Protein AF-A0A1H9WPS5-F1 (afdb_monomer_lite)

Secondary structure (DSSP, 8-state):
----HHHHHHHHHHHHHHTT-HHHHHHHHTT--GGGS-GGGHHHHHHHHHHHHHHHHHTT-HHHHHHHHHHHHHH-HHHHHH-HHHHHHHHHHHHH-SS---TTHHHHHHHTTS--

Foldseek 3Di:
DQDDPLNVLLVQLVVCVVVVNLPSNVVSLVVDPLVPDDLVCLVSSLSNLLSNLVSCLSVVVLLSSQVSLVVSCVSCVVCCLPDPSNLVSLVSSVVVVPDDPNPPSVVSCVVSVSDD

Radius of gyration: 13.77 Å; chains: 1; bounding box: 30×28×41 Å

Organism: NCBI:txid155974

pLDDT: mean 88.43, std 10.17, range [43.0, 97.75]

Sequence (116 aa):
MAFGPANVTIHRMSAAVALDDPYQLLATSERLDATRMPAGLRGRRAQFHLDSAWAHTQIDEDALAVLHLLETDRIAPEIVYTSRAAHNLIRDLMARERRREVPGLRELAIRTGVAA

Structure (mmCIF, N/CA/C/O backbone):
data_AF-A0A1H9WPS5-F1
#
_entry.id   AF-A0A1H9WPS5-F1
#
loop_
_atom_site.group_PDB
_atom_site.id
_atom_site.type_symbol
_atom_site.label_atom_id
_atom_site.label_alt_id
_atom_site.label_comp_id
_atom_site.label_asym_id
_atom_site.label_entity_id
_atom_site.label_seq_id
_atom_site.pdbx_PDB_ins_code
_atom_site.Cartn_x
_atom_site.Cartn_y
_atom_site.Cartn_z
_atom_site.occupancy
_atom_site.B_iso_or_equiv
_atom_site.auth_seq_id
_atom_site.auth_comp_id
_atom_site.auth_asym_id
_atom_site.auth_atom_id
_atom_site.pdbx_PDB_model_num
ATOM 1 N N . MET A 1 1 ? 14.051 4.970 -22.341 1.00 43.00 1 MET A N 1
ATOM 2 C CA . MET A 1 1 ? 13.637 3.655 -22.885 1.00 43.00 1 MET A CA 1
ATOM 3 C C . MET A 1 1 ? 12.822 2.947 -21.806 1.00 43.00 1 MET A C 1
ATOM 5 O O . MET A 1 1 ? 13.354 2.732 -20.728 1.00 43.00 1 MET A O 1
ATOM 9 N N . ALA A 1 2 ? 11.519 2.730 -22.018 1.00 50.03 2 ALA A N 1
ATOM 10 C CA . ALA A 1 2 ? 10.533 2.608 -20.930 1.00 50.03 2 ALA A CA 1
ATOM 11 C C . ALA A 1 2 ? 9.876 1.218 -20.767 1.00 50.03 2 ALA A C 1
ATOM 13 O O . ALA A 1 2 ? 8.760 1.135 -20.266 1.00 50.03 2 ALA A O 1
ATOM 14 N N . PHE A 1 3 ? 10.563 0.126 -21.118 1.00 57.22 3 PHE A N 1
ATOM 15 C CA . PHE A 1 3 ? 10.043 -1.245 -20.965 1.00 57.22 3 PHE A CA 1
ATOM 16 C C . PHE A 1 3 ? 11.043 -2.168 -20.253 1.00 57.22 3 PHE A C 1
ATOM 18 O O . PHE A 1 3 ? 11.432 -3.208 -20.769 1.00 57.22 3 PHE A O 1
ATOM 25 N N . GLY A 1 4 ? 11.498 -1.772 -19.062 1.00 73.44 4 GLY A N 1
ATOM 26 C CA . GLY A 1 4 ? 12.221 -2.689 -18.175 1.00 73.44 4 GLY A CA 1
ATOM 27 C C . GLY A 1 4 ? 11.264 -3.689 -17.501 1.00 73.44 4 GLY A C 1
ATOM 28 O O . GLY A 1 4 ? 10.085 -3.354 -17.341 1.00 73.44 4 GLY A O 1
ATOM 29 N N . PRO A 1 5 ? 11.742 -4.868 -17.047 1.00 77.75 5 PRO A N 1
ATOM 30 C CA . PRO A 1 5 ? 10.916 -5.880 -16.377 1.00 77.75 5 PRO A CA 1
ATOM 31 C C . PRO A 1 5 ? 10.033 -5.313 -15.255 1.00 77.75 5 PRO A C 1
ATOM 33 O O . PRO A 1 5 ? 8.853 -5.631 -15.181 1.00 77.75 5 PRO A O 1
ATOM 36 N N . ALA A 1 6 ? 10.558 -4.370 -14.465 1.00 80.88 6 ALA A N 1
ATOM 37 C CA . ALA A 1 6 ? 9.808 -3.701 -13.403 1.00 80.88 6 ALA A CA 1
ATOM 38 C C . ALA A 1 6 ? 8.575 -2.920 -13.902 1.00 80.88 6 ALA A C 1
ATOM 40 O O . ALA A 1 6 ? 7.521 -2.979 -13.276 1.00 80.88 6 ALA A O 1
ATOM 41 N N . ASN A 1 7 ? 8.665 -2.222 -15.041 1.00 80.44 7 ASN A N 1
ATOM 42 C CA . ASN A 1 7 ? 7.517 -1.487 -15.586 1.00 80.44 7 ASN A CA 1
ATOM 43 C C . ASN A 1 7 ? 6.416 -2.443 -16.041 1.00 80.44 7 ASN A C 1
ATOM 45 O O . ASN A 1 7 ? 5.243 -2.173 -15.796 1.00 80.44 7 ASN A O 1
ATOM 49 N N . VAL A 1 8 ? 6.791 -3.548 -16.692 1.00 85.88 8 VAL A N 1
ATOM 50 C CA . VAL A 1 8 ? 5.836 -4.563 -17.155 1.00 85.88 8 VAL A CA 1
ATOM 51 C C . VAL A 1 8 ? 5.142 -5.214 -15.965 1.00 85.88 8 VAL A C 1
ATOM 53 O O . VAL A 1 8 ? 3.922 -5.353 -15.984 1.00 85.88 8 VAL A O 1
ATOM 56 N N . THR A 1 9 ? 5.890 -5.566 -14.919 1.00 87.56 9 THR A N 1
ATOM 57 C CA . THR A 1 9 ? 5.310 -6.171 -13.717 1.00 87.56 9 THR A CA 1
ATOM 58 C C . THR A 1 9 ? 4.343 -5.222 -13.016 1.00 87.56 9 THR A C 1
ATOM 60 O O . THR A 1 9 ? 3.225 -5.626 -12.720 1.00 87.56 9 THR A O 1
ATOM 63 N N . ILE A 1 10 ? 4.697 -3.944 -12.855 1.00 88.31 10 ILE A N 1
ATOM 64 C CA . ILE A 1 10 ? 3.787 -2.949 -12.262 1.00 88.31 10 ILE A CA 1
ATOM 65 C C . ILE A 1 10 ? 2.528 -2.766 -13.118 1.00 88.31 10 ILE A C 1
ATOM 67 O O . ILE A 1 10 ? 1.431 -2.714 -12.582 1.00 88.31 10 ILE A O 1
ATOM 71 N N . HIS A 1 11 ? 2.645 -2.741 -14.450 1.00 89.19 11 HIS A N 1
ATOM 72 C CA . HIS A 1 11 ? 1.461 -2.690 -15.316 1.00 89.19 11 HIS A CA 1
ATOM 73 C C . HIS A 1 11 ? 0.560 -3.923 -15.166 1.00 89.19 11 HIS A C 1
ATOM 75 O O . HIS A 1 11 ? -0.660 -3.789 -15.223 1.00 89.19 11 HIS A O 1
ATOM 81 N N . ARG A 1 12 ? 1.137 -5.112 -14.952 1.00 91.12 12 ARG A N 1
ATOM 82 C CA . ARG A 1 12 ? 0.365 -6.329 -14.657 1.00 91.12 12 ARG A CA 1
ATOM 83 C C . ARG A 1 12 ? -0.341 -6.240 -13.308 1.00 91.12 12 ARG A C 1
ATOM 85 O O . ARG A 1 12 ? -1.495 -6.634 -13.229 1.00 91.12 12 ARG A O 1
ATOM 92 N N . MET A 1 13 ? 0.308 -5.680 -12.288 1.00 93.94 13 MET A N 1
ATOM 93 C CA . MET A 1 13 ? -0.332 -5.434 -10.992 1.00 93.94 13 MET A CA 1
ATOM 94 C C . MET A 1 13 ? -1.522 -4.485 -11.137 1.00 93.94 13 MET A C 1
ATOM 96 O O . MET A 1 13 ? -2.613 -4.823 -10.698 1.00 93.94 13 MET A O 1
ATOM 100 N N . SER A 1 14 ? -1.366 -3.366 -11.849 1.00 90.31 14 SER A N 1
ATOM 101 C CA . SER A 1 14 ? -2.482 -2.438 -12.075 1.00 90.31 14 SER A CA 1
ATOM 102 C C . SER A 1 14 ? -3.634 -3.072 -12.871 1.00 90.31 14 SER A C 1
ATOM 104 O O . SER A 1 14 ? -4.791 -2.719 -12.659 1.00 90.31 14 SER A O 1
ATOM 106 N N . ALA A 1 15 ? -3.345 -4.029 -13.762 1.00 93.62 15 ALA A N 1
ATOM 107 C CA . ALA A 1 15 ? -4.382 -4.818 -14.426 1.00 93.62 15 ALA A CA 1
ATOM 108 C C . ALA A 1 15 ? -5.110 -5.755 -13.447 1.00 93.62 15 ALA A C 1
ATOM 110 O O . ALA A 1 15 ? -6.330 -5.849 -13.515 1.00 93.62 15 ALA A O 1
ATOM 111 N N . ALA A 1 16 ? -4.394 -6.389 -12.514 1.00 93.81 16 ALA A N 1
ATOM 112 C CA . ALA A 1 16 ? -4.993 -7.211 -11.461 1.00 93.81 16 ALA A CA 1
ATOM 113 C C . ALA A 1 16 ? -5.906 -6.385 -10.534 1.00 93.81 16 ALA A C 1
ATOM 115 O O . ALA A 1 16 ? -7.013 -6.823 -10.235 1.00 93.81 16 ALA A O 1
ATOM 116 N N . VAL A 1 17 ? -5.502 -5.155 -10.171 1.00 94.31 17 VAL A N 1
ATOM 117 C CA . VAL A 1 17 ? -6.365 -4.199 -9.441 1.00 94.31 17 VAL A CA 1
ATOM 118 C C . VAL A 1 17 ? -7.648 -3.918 -10.222 1.00 94.31 17 VAL A C 1
ATOM 120 O O . VAL A 1 17 ? -8.742 -3.981 -9.672 1.00 94.31 17 VAL A O 1
ATOM 123 N N . ALA A 1 18 ? -7.529 -3.622 -11.520 1.00 93.00 18 ALA A N 1
ATOM 124 C CA . ALA A 1 18 ? -8.682 -3.320 -12.368 1.00 93.00 18 ALA A CA 1
ATOM 125 C C . ALA A 1 18 ? -9.642 -4.513 -12.545 1.00 93.00 18 ALA A C 1
ATOM 127 O O . ALA A 1 18 ? -10.808 -4.308 -12.877 1.00 93.00 18 ALA A O 1
ATOM 128 N N . LEU A 1 19 ? -9.151 -5.737 -1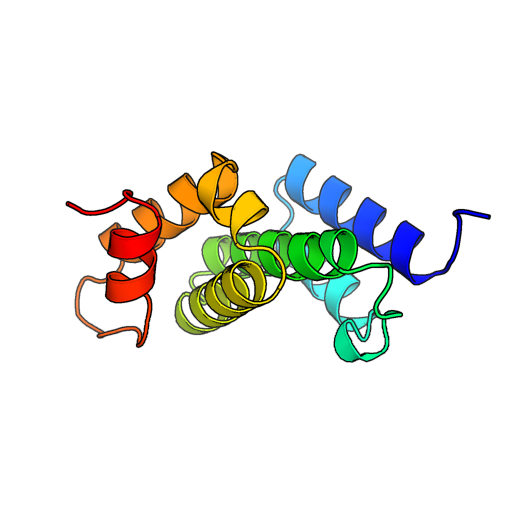2.341 1.00 95.81 19 LEU A N 1
ATOM 129 C CA . LEU A 1 19 ? -9.919 -6.980 -12.406 1.00 95.81 19 LEU A CA 1
ATOM 130 C C . LEU A 1 19 ? -10.421 -7.457 -11.033 1.00 95.81 19 LEU A C 1
ATOM 132 O O . LEU A 1 19 ? -11.053 -8.507 -10.978 1.00 95.81 19 LEU A O 1
ATOM 136 N N . ASP A 1 20 ? -10.152 -6.708 -9.958 1.00 96.06 20 ASP A N 1
ATOM 137 C CA . ASP A 1 20 ? -10.463 -7.091 -8.574 1.00 96.06 20 ASP A CA 1
ATOM 138 C C . ASP A 1 20 ? -9.892 -8.474 -8.186 1.00 96.06 20 ASP A C 1
ATOM 140 O O . ASP A 1 20 ? -10.518 -9.256 -7.476 1.00 96.06 20 ASP A O 1
ATOM 144 N N . ASP A 1 21 ? -8.684 -8.789 -8.674 1.00 97.62 21 ASP A N 1
ATOM 145 C CA . ASP A 1 21 ? -7.982 -10.054 -8.413 1.00 97.62 21 ASP A CA 1
ATOM 146 C C . ASP A 1 21 ? -6.766 -9.838 -7.484 1.00 97.62 21 ASP A C 1
ATOM 148 O O . ASP A 1 21 ? -5.631 -9.653 -7.951 1.00 97.62 21 ASP A O 1
ATOM 152 N N . PRO A 1 22 ? -6.968 -9.841 -6.150 1.00 96.56 22 PRO A N 1
ATOM 153 C CA . PRO A 1 22 ? -5.890 -9.603 -5.194 1.00 96.56 22 PRO A CA 1
ATOM 154 C C . PRO A 1 22 ? -4.843 -10.723 -5.195 1.00 96.56 22 PRO A C 1
ATOM 156 O O . PRO A 1 22 ? -3.654 -10.454 -5.028 1.00 96.56 22 PRO A O 1
ATOM 159 N N . TYR A 1 23 ? -5.238 -11.974 -5.443 1.00 96.88 23 TYR A N 1
ATOM 160 C CA . TYR A 1 23 ? -4.310 -13.108 -5.441 1.00 96.88 23 TYR A CA 1
ATOM 161 C C . TYR A 1 23 ? -3.358 -13.065 -6.635 1.00 96.88 23 TYR A C 1
ATOM 163 O O . TYR A 1 23 ? -2.156 -13.293 -6.475 1.00 96.88 23 TYR A O 1
ATOM 171 N N . GLN A 1 24 ? -3.857 -12.721 -7.827 1.00 96.69 24 GLN A N 1
ATOM 172 C CA . GLN A 1 24 ? -2.992 -12.497 -8.984 1.00 96.69 24 GLN A CA 1
ATOM 173 C C . GLN A 1 24 ? -2.026 -11.338 -8.739 1.00 96.69 24 GLN A C 1
ATOM 175 O O . GLN A 1 24 ? -0.863 -11.415 -9.154 1.00 96.69 24 GLN A O 1
ATOM 180 N N . LEU A 1 25 ? -2.486 -10.272 -8.079 1.00 96.94 25 LEU A 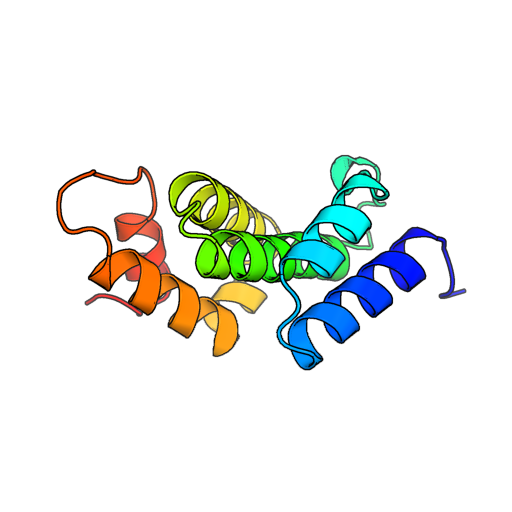N 1
ATOM 181 C CA . LEU A 1 25 ? -1.631 -9.141 -7.755 1.00 96.94 25 LEU A CA 1
ATOM 182 C C . LEU A 1 25 ? -0.470 -9.567 -6.862 1.00 96.94 25 LEU A C 1
ATOM 184 O O . LEU A 1 25 ? 0.678 -9.290 -7.208 1.00 96.94 25 LEU A O 1
ATOM 188 N N . LEU A 1 26 ? -0.753 -10.283 -5.773 1.00 95.62 26 LEU A N 1
ATOM 189 C CA . LEU A 1 26 ? 0.265 -10.770 -4.839 1.00 95.62 26 LEU A CA 1
ATOM 190 C C . LEU A 1 26 ? 1.234 -11.752 -5.517 1.00 95.62 26 LEU A C 1
ATOM 192 O O . LEU A 1 26 ? 2.446 -11.573 -5.452 1.00 95.62 26 LEU A O 1
ATOM 196 N N . ALA A 1 27 ? 0.727 -12.702 -6.308 1.00 94.75 27 ALA A N 1
ATOM 197 C CA . ALA A 1 27 ? 1.578 -13.609 -7.086 1.00 94.75 27 ALA A CA 1
ATOM 198 C C . ALA A 1 27 ? 2.462 -12.872 -8.117 1.00 94.75 27 ALA A C 1
ATOM 200 O O . ALA A 1 27 ? 3.526 -13.352 -8.521 1.00 94.75 27 ALA A O 1
ATOM 201 N N . THR A 1 28 ? 2.013 -11.708 -8.591 1.00 92.81 28 THR A N 1
ATOM 202 C CA . THR A 1 28 ? 2.783 -10.845 -9.493 1.00 92.81 28 THR A CA 1
ATOM 203 C C . THR A 1 28 ? 3.798 -9.997 -8.727 1.00 92.81 28 THR A C 1
ATOM 205 O O . THR A 1 28 ? 4.914 -9.813 -9.220 1.00 92.81 28 THR A O 1
ATOM 208 N N . SER A 1 29 ? 3.442 -9.507 -7.537 1.00 91.69 29 SER A N 1
ATOM 209 C CA . SER A 1 29 ? 4.297 -8.661 -6.701 1.00 91.69 29 SER A CA 1
ATOM 210 C C . SER A 1 29 ? 5.520 -9.427 -6.189 1.00 91.69 29 SER A C 1
ATOM 212 O O . SER A 1 29 ? 6.621 -8.886 -6.228 1.00 91.69 29 SER A O 1
ATOM 214 N N . GLU A 1 30 ? 5.373 -10.714 -5.858 1.00 90.19 30 GLU A N 1
ATOM 215 C CA . GLU A 1 30 ? 6.468 -11.614 -5.450 1.00 90.19 30 GLU A CA 1
ATOM 216 C C . GLU A 1 30 ? 7.589 -11.735 -6.494 1.00 90.19 30 GLU A C 1
ATOM 218 O O . GLU A 1 30 ? 8.745 -12.008 -6.170 1.00 90.19 30 GLU A O 1
ATOM 223 N N . ARG A 1 31 ? 7.267 -11.515 -7.772 1.00 86.88 31 ARG A N 1
ATOM 224 C CA . ARG A 1 31 ? 8.236 -11.579 -8.875 1.00 86.88 31 ARG A CA 1
ATOM 225 C C . ARG A 1 31 ? 9.044 -10.291 -9.024 1.00 86.88 31 ARG A C 1
ATOM 227 O O . ARG A 1 31 ? 9.943 -10.238 -9.867 1.00 86.88 31 ARG A O 1
ATOM 234 N N . LEU A 1 32 ? 8.716 -9.245 -8.263 1.00 86.31 32 LEU A N 1
ATOM 235 C CA . LEU A 1 32 ? 9.364 -7.943 -8.322 1.00 86.31 32 LEU A CA 1
ATOM 236 C C . LEU A 1 32 ? 10.036 -7.598 -6.996 1.00 86.31 32 LEU A C 1
ATOM 238 O O . LEU A 1 32 ? 9.383 -7.331 -5.995 1.00 86.31 32 LEU A O 1
ATOM 242 N N . ASP A 1 33 ? 11.356 -7.449 -7.029 1.00 83.50 33 ASP A N 1
ATOM 243 C CA . ASP A 1 33 ? 12.071 -6.796 -5.939 1.00 83.50 33 ASP A CA 1
ATOM 244 C C . ASP A 1 33 ? 11.992 -5.268 -6.097 1.00 83.50 33 ASP A C 1
ATOM 246 O O . ASP A 1 33 ? 12.805 -4.637 -6.786 1.00 83.50 33 ASP A O 1
ATOM 250 N N . ALA A 1 34 ? 10.984 -4.664 -5.464 1.00 81.31 34 ALA A N 1
ATOM 251 C CA . ALA A 1 34 ? 10.756 -3.220 -5.494 1.00 81.31 34 ALA A CA 1
ATOM 252 C C . ALA A 1 34 ? 11.912 -2.410 -4.867 1.00 81.31 34 ALA A C 1
ATOM 254 O O . ALA A 1 34 ? 12.117 -1.242 -5.219 1.00 81.31 34 ALA A O 1
ATOM 255 N N . THR A 1 35 ? 12.716 -3.014 -3.983 1.00 79.44 35 THR A N 1
ATOM 256 C CA . THR A 1 35 ? 13.850 -2.333 -3.332 1.00 79.44 35 THR A CA 1
ATOM 257 C C . THR A 1 35 ? 14.990 -2.074 -4.316 1.00 79.44 35 THR A C 1
ATOM 259 O O . THR A 1 35 ? 15.653 -1.036 -4.246 1.00 79.44 35 THR A O 1
ATOM 262 N N . ARG A 1 36 ? 15.144 -2.957 -5.312 1.00 84.06 36 ARG A N 1
ATOM 263 C CA . ARG A 1 36 ? 16.165 -2.872 -6.369 1.00 84.06 36 ARG A CA 1
ATOM 264 C C . ARG A 1 36 ? 15.787 -1.940 -7.515 1.00 84.06 36 ARG A C 1
ATOM 266 O O . ARG A 1 36 ? 16.565 -1.770 -8.455 1.00 84.06 36 ARG A O 1
ATOM 273 N N . MET A 1 37 ? 14.612 -1.316 -7.457 1.00 82.81 37 MET A N 1
ATOM 274 C CA . MET A 1 37 ? 14.216 -0.337 -8.458 1.00 82.81 37 MET A CA 1
ATOM 275 C C . MET A 1 37 ? 15.116 0.911 -8.396 1.00 82.81 37 MET A C 1
ATOM 277 O O . MET A 1 37 ? 15.337 1.458 -7.307 1.00 82.81 37 MET A O 1
ATOM 281 N N . PRO A 1 38 ? 15.587 1.424 -9.551 1.00 82.38 38 PRO A N 1
ATOM 282 C CA . PRO A 1 38 ? 16.357 2.661 -9.618 1.00 82.38 38 PRO A CA 1
ATOM 283 C C . PRO A 1 38 ? 15.685 3.823 -8.880 1.00 82.38 38 PRO A C 1
ATOM 285 O O . PRO A 1 38 ? 14.459 3.968 -8.902 1.00 82.38 38 PRO A O 1
ATOM 288 N N . ALA A 1 39 ? 16.488 4.699 -8.272 1.00 80.00 39 ALA A N 1
ATOM 289 C CA . ALA A 1 39 ? 15.991 5.872 -7.549 1.00 80.00 39 ALA A CA 1
ATOM 290 C C . ALA A 1 39 ? 15.142 6.808 -8.434 1.00 80.00 39 ALA A C 1
ATOM 292 O O . ALA A 1 39 ? 14.221 7.443 -7.941 1.00 80.00 39 ALA A O 1
ATOM 293 N N . GLY A 1 40 ? 15.372 6.841 -9.751 1.00 83.62 40 GLY A N 1
ATOM 294 C CA . GLY A 1 40 ? 14.540 7.602 -10.693 1.00 83.62 40 GLY A CA 1
ATOM 295 C C . GLY A 1 40 ? 13.111 7.066 -10.881 1.00 83.62 40 GLY A C 1
ATOM 296 O O . GLY A 1 40 ? 12.292 7.731 -11.503 1.00 83.62 40 GLY A O 1
ATOM 297 N N . LEU A 1 41 ? 12.782 5.883 -10.347 1.00 85.75 41 LEU A N 1
ATOM 298 C CA . LEU A 1 41 ? 11.470 5.235 -10.480 1.00 85.75 41 LEU A CA 1
ATOM 299 C C . LEU A 1 41 ? 10.644 5.285 -9.184 1.00 85.75 41 LEU A C 1
ATOM 301 O O . LEU A 1 41 ? 9.872 4.369 -8.904 1.00 85.75 41 LEU A O 1
ATOM 305 N N . ARG A 1 42 ? 10.786 6.350 -8.381 1.00 89.00 42 ARG A N 1
ATOM 306 C CA . ARG A 1 42 ? 10.041 6.528 -7.115 1.00 89.00 42 ARG A CA 1
ATOM 307 C C . ARG A 1 42 ? 8.534 6.354 -7.276 1.00 89.00 42 ARG A C 1
ATOM 309 O O . ARG A 1 42 ? 7.965 5.546 -6.558 1.00 89.00 42 ARG A O 1
ATOM 316 N N . GLY A 1 43 ? 7.915 7.012 -8.258 1.00 88.81 43 GLY A N 1
ATOM 317 C CA . GLY A 1 43 ? 6.468 6.890 -8.484 1.00 88.81 43 GLY A CA 1
ATOM 318 C C . GLY A 1 43 ? 6.022 5.460 -8.808 1.00 88.81 43 GLY A C 1
ATOM 319 O O . GLY A 1 43 ? 4.979 5.013 -8.352 1.00 88.81 43 GLY A O 1
ATOM 320 N N . ARG A 1 44 ? 6.851 4.691 -9.525 1.00 90.62 44 ARG A N 1
ATOM 321 C CA . ARG A 1 44 ? 6.580 3.277 -9.824 1.00 90.62 44 ARG A CA 1
ATOM 322 C C . ARG A 1 44 ? 6.701 2.398 -8.576 1.00 90.62 44 ARG A C 1
ATOM 324 O O . ARG A 1 44 ? 5.870 1.524 -8.371 1.00 90.62 44 ARG A O 1
ATOM 331 N N . ARG A 1 45 ? 7.695 2.661 -7.726 1.00 92.00 45 ARG A N 1
ATOM 332 C CA . ARG A 1 45 ? 7.849 1.982 -6.431 1.00 92.00 45 ARG A CA 1
ATOM 333 C C . ARG A 1 45 ? 6.676 2.289 -5.499 1.00 92.00 45 ARG A C 1
ATOM 335 O O . ARG A 1 45 ? 6.136 1.382 -4.888 1.00 92.00 45 ARG A O 1
ATOM 342 N N . ALA A 1 46 ? 6.244 3.544 -5.440 1.00 93.00 46 ALA A N 1
ATOM 343 C CA . ALA A 1 46 ? 5.068 3.934 -4.672 1.00 93.00 46 ALA A CA 1
ATOM 344 C C . ALA A 1 46 ? 3.789 3.264 -5.202 1.00 93.00 46 ALA A C 1
ATOM 346 O O . ALA A 1 46 ? 3.028 2.728 -4.408 1.00 93.00 46 ALA A O 1
ATOM 347 N N . GLN A 1 47 ? 3.591 3.196 -6.526 1.00 92.62 47 GLN A N 1
ATOM 348 C CA . GLN A 1 47 ? 2.452 2.472 -7.106 1.00 92.62 47 GLN A CA 1
ATOM 349 C C . GLN A 1 47 ? 2.463 0.985 -6.736 1.00 92.62 47 GLN A C 1
ATOM 351 O O . GLN A 1 47 ? 1.421 0.446 -6.393 1.00 92.62 47 GLN A O 1
ATOM 356 N N . PHE A 1 48 ? 3.635 0.338 -6.754 1.00 94.81 48 PHE A N 1
ATOM 357 C CA . PHE A 1 48 ? 3.775 -1.040 -6.280 1.00 94.81 48 PHE A CA 1
ATOM 358 C C . PHE A 1 48 ? 3.265 -1.191 -4.844 1.00 94.81 48 PHE A C 1
ATOM 360 O O . PHE A 1 48 ? 2.482 -2.093 -4.568 1.00 94.81 48 PHE A O 1
ATOM 367 N N . HIS A 1 49 ? 3.673 -0.302 -3.934 1.00 95.94 49 HIS A N 1
ATOM 368 C CA . HIS A 1 49 ? 3.216 -0.377 -2.551 1.00 95.94 49 HIS A CA 1
ATOM 369 C C . HIS A 1 49 ? 1.719 -0.072 -2.417 1.00 95.94 49 HIS A C 1
ATOM 371 O O . HIS A 1 49 ? 1.046 -0.777 -1.676 1.00 95.94 49 HIS A O 1
ATOM 377 N N . LEU A 1 50 ? 1.170 0.885 -3.166 1.00 95.62 50 LEU A N 1
ATOM 378 C CA . LEU A 1 50 ? -0.264 1.179 -3.144 1.00 95.62 50 LEU A CA 1
ATOM 379 C C . LEU A 1 50 ? -1.111 -0.006 -3.640 1.00 95.62 50 LEU A C 1
ATOM 381 O O . LEU A 1 50 ? -2.100 -0.368 -3.005 1.00 95.62 50 LEU A O 1
ATOM 385 N N . ASP A 1 51 ? -0.702 -0.629 -4.743 1.00 96.50 51 ASP A N 1
ATOM 386 C CA . ASP A 1 51 ? -1.372 -1.796 -5.324 1.00 96.50 51 ASP A CA 1
ATOM 387 C C . ASP A 1 51 ? -1.291 -3.009 -4.373 1.00 96.50 51 ASP A C 1
ATOM 389 O O . ASP A 1 51 ? -2.285 -3.700 -4.150 1.00 96.50 51 ASP A O 1
ATOM 393 N N . SER A 1 52 ? -0.134 -3.237 -3.740 1.00 97.00 52 SER A N 1
ATOM 394 C CA . SER A 1 52 ? 0.020 -4.281 -2.716 1.00 97.00 52 SER A CA 1
ATOM 395 C C . SER A 1 52 ? -0.811 -3.997 -1.463 1.00 97.00 52 SER A C 1
ATOM 397 O O . SER A 1 52 ? -1.412 -4.918 -0.912 1.00 97.00 52 SER A O 1
ATOM 399 N N . ALA A 1 53 ? -0.900 -2.735 -1.025 1.00 96.62 53 ALA A N 1
ATOM 400 C CA . ALA A 1 53 ? -1.774 -2.355 0.081 1.00 96.62 53 ALA A CA 1
ATOM 401 C C . ALA A 1 53 ? -3.232 -2.694 -0.224 1.00 96.62 53 ALA A C 1
ATOM 403 O O . ALA A 1 53 ? -3.908 -3.274 0.625 1.00 96.62 53 ALA A O 1
ATOM 404 N N . TRP A 1 54 ? -3.700 -2.381 -1.436 1.00 97.06 54 TRP A N 1
ATOM 405 C CA . TRP A 1 54 ? -5.031 -2.770 -1.886 1.00 97.06 54 TRP A CA 1
ATOM 406 C C . TRP A 1 54 ? -5.222 -4.288 -1.810 1.00 97.06 54 TRP A C 1
ATOM 408 O O . TRP A 1 54 ? -6.164 -4.734 -1.164 1.00 97.06 54 TRP A O 1
ATOM 418 N N . ALA A 1 55 ? -4.310 -5.093 -2.359 1.00 97.75 55 ALA A N 1
ATOM 419 C CA . ALA A 1 55 ? -4.496 -6.544 -2.365 1.00 97.75 55 ALA A CA 1
ATOM 420 C C . ALA A 1 55 ? -4.534 -7.152 -0.954 1.00 97.75 55 ALA A C 1
ATOM 422 O O . ALA A 1 55 ? -5.421 -7.954 -0.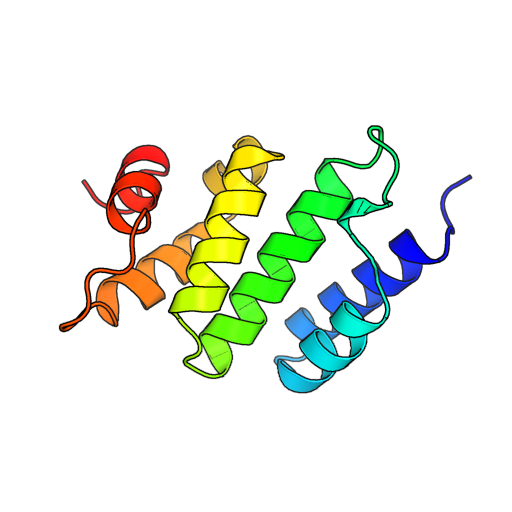674 1.00 97.75 55 ALA A O 1
ATOM 423 N N . HIS A 1 56 ? -3.646 -6.727 -0.047 1.00 96.94 56 HIS A N 1
ATOM 424 C CA . HIS A 1 56 ? -3.676 -7.164 1.356 1.00 96.94 56 HIS A CA 1
ATOM 425 C C . HIS A 1 56 ? -4.961 -6.727 2.077 1.00 96.94 56 HIS A C 1
ATOM 427 O O . HIS A 1 56 ? -5.501 -7.476 2.886 1.00 96.94 56 HIS A O 1
ATOM 433 N N . THR A 1 57 ? -5.493 -5.550 1.736 1.00 95.56 57 THR A N 1
ATOM 434 C CA . THR A 1 57 ? -6.773 -5.039 2.255 1.00 95.56 57 THR A CA 1
ATOM 435 C C . THR A 1 57 ? -7.960 -5.915 1.826 1.00 95.56 57 THR A C 1
ATOM 437 O O . THR A 1 57 ? -8.911 -6.066 2.598 1.00 95.56 57 THR A O 1
ATOM 440 N N . GLN A 1 58 ? -7.914 -6.503 0.622 1.00 96.00 58 GLN A N 1
ATOM 441 C CA . GLN A 1 58 ? -8.968 -7.389 0.102 1.00 96.00 58 GLN A CA 1
ATOM 442 C C . GLN A 1 58 ? -8.988 -8.768 0.778 1.00 96.00 58 GLN A C 1
ATOM 444 O O . GLN A 1 58 ? -10.025 -9.426 0.780 1.00 96.00 58 GLN A O 1
ATOM 449 N N . ILE A 1 59 ? -7.860 -9.215 1.339 1.00 95.56 59 ILE A N 1
ATOM 450 C CA . ILE A 1 59 ? -7.725 -10.528 1.994 1.00 95.56 59 ILE A CA 1
ATOM 451 C C . ILE A 1 59 ? -7.615 -10.427 3.525 1.00 95.56 59 ILE A C 1
ATOM 453 O O . ILE A 1 59 ? -7.162 -11.367 4.174 1.00 95.56 59 ILE A O 1
ATOM 457 N N . ASP A 1 60 ? -8.024 -9.288 4.093 1.00 93.00 60 ASP A N 1
ATOM 458 C CA . ASP A 1 60 ? -8.020 -8.986 5.533 1.00 93.00 60 ASP A CA 1
ATOM 459 C C . ASP A 1 60 ? -6.631 -9.080 6.210 1.00 93.00 60 ASP A C 1
ATOM 461 O O . ASP A 1 60 ? -6.507 -9.264 7.426 1.00 93.00 60 ASP A O 1
ATOM 465 N N . GLU A 1 61 ? -5.553 -8.890 5.442 1.00 93.56 61 GLU A N 1
ATOM 466 C CA . GLU A 1 61 ? -4.176 -8.784 5.940 1.00 93.56 61 GLU A CA 1
ATOM 467 C C . GLU A 1 61 ? -3.815 -7.328 6.289 1.00 93.56 61 GLU A C 1
ATOM 469 O O . GLU A 1 61 ? -2.804 -6.771 5.851 1.00 93.56 61 GLU A O 1
ATOM 474 N N . ASP A 1 62 ? -4.648 -6.698 7.119 1.00 92.50 62 ASP A N 1
ATOM 475 C CA . ASP A 1 62 ? -4.626 -5.255 7.401 1.00 92.50 62 ASP A CA 1
ATOM 476 C C . ASP A 1 62 ? -3.258 -4.730 7.871 1.00 92.50 62 ASP A C 1
ATOM 478 O O . ASP A 1 62 ? -2.843 -3.631 7.508 1.00 92.50 62 ASP A O 1
ATOM 482 N N . ALA A 1 63 ? -2.511 -5.515 8.654 1.00 91.81 63 ALA A N 1
ATOM 483 C CA . ALA A 1 63 ? -1.183 -5.115 9.119 1.00 91.81 63 ALA A CA 1
ATOM 484 C C . ALA A 1 63 ? -0.188 -4.941 7.957 1.00 91.81 63 ALA A C 1
ATOM 486 O O . ALA A 1 63 ? 0.567 -3.968 7.932 1.00 91.81 63 ALA A O 1
ATOM 487 N N . LEU A 1 64 ? -0.208 -5.852 6.978 1.00 94.19 64 LEU A N 1
ATOM 488 C CA . LEU A 1 64 ? 0.622 -5.745 5.776 1.00 94.19 64 LEU A CA 1
ATOM 489 C C . LEU A 1 64 ? 0.129 -4.607 4.882 1.00 94.19 64 LEU A C 1
ATOM 491 O O . LEU A 1 64 ? 0.943 -3.836 4.371 1.00 94.19 64 LEU A O 1
ATOM 495 N N . ALA A 1 65 ? -1.190 -4.435 4.764 1.00 95.44 65 ALA A N 1
ATOM 496 C CA . ALA A 1 65 ? -1.765 -3.314 4.030 1.00 95.44 65 ALA A CA 1
ATOM 497 C C . ALA A 1 65 ? -1.280 -1.957 4.571 1.00 95.44 65 ALA A C 1
ATOM 499 O O . ALA A 1 65 ? -0.845 -1.100 3.798 1.00 95.44 65 ALA A O 1
ATOM 500 N N . VAL A 1 66 ? -1.275 -1.777 5.897 1.00 95.19 66 VAL A N 1
ATOM 501 C CA . VAL A 1 66 ? -0.781 -0.545 6.533 1.00 95.19 66 VAL A CA 1
ATOM 502 C C . VAL A 1 66 ? 0.713 -0.344 6.302 1.00 95.19 66 VAL A C 1
ATOM 504 O O . VAL A 1 66 ? 1.119 0.768 5.969 1.00 95.19 66 VAL A O 1
ATOM 507 N N . LEU A 1 67 ? 1.535 -1.391 6.408 1.00 95.31 67 LEU A N 1
ATOM 508 C CA . LEU A 1 67 ? 2.969 -1.286 6.110 1.00 95.31 67 LEU A CA 1
ATOM 509 C C . LEU A 1 67 ? 3.217 -0.792 4.679 1.00 95.31 67 LEU A C 1
ATOM 511 O O . LEU A 1 67 ? 4.042 0.095 4.455 1.00 95.31 67 LEU A O 1
ATOM 515 N N . HIS A 1 68 ? 2.467 -1.318 3.713 1.00 96.25 68 HIS A N 1
ATOM 516 C CA . HIS A 1 68 ? 2.546 -0.878 2.326 1.00 96.25 68 HIS A CA 1
ATOM 517 C C . HIS A 1 68 ? 2.055 0.568 2.130 1.00 96.25 68 HIS A C 1
ATOM 519 O O . HIS A 1 68 ? 2.683 1.338 1.398 1.00 96.25 68 HIS A O 1
ATOM 525 N N . LEU A 1 69 ? 0.992 0.993 2.815 1.00 95.88 69 LEU A N 1
ATOM 526 C CA . LEU A 1 69 ? 0.545 2.390 2.776 1.00 95.88 69 LEU A CA 1
ATOM 527 C C . LEU A 1 69 ? 1.585 3.354 3.362 1.00 95.88 69 LEU A C 1
ATOM 529 O O . LEU A 1 69 ? 1.859 4.390 2.758 1.00 95.88 69 LEU A O 1
ATOM 533 N N . LEU A 1 70 ? 2.207 2.998 4.489 1.00 95.81 70 LEU A N 1
ATOM 534 C CA . LEU A 1 70 ? 3.273 3.793 5.105 1.00 95.81 70 LEU A CA 1
ATOM 535 C C . LEU A 1 70 ? 4.490 3.922 4.184 1.00 95.81 70 LEU A C 1
ATOM 537 O O . LEU A 1 70 ? 5.078 4.996 4.079 1.00 95.81 70 LEU A O 1
ATOM 541 N N . GLU A 1 71 ? 4.850 2.855 3.475 1.00 95.50 71 GLU A N 1
ATOM 542 C CA . GLU A 1 71 ? 5.950 2.902 2.512 1.00 95.50 71 GLU A CA 1
ATOM 543 C C . GLU A 1 71 ? 5.595 3.746 1.277 1.00 95.50 71 GLU A C 1
ATOM 545 O O . GLU A 1 71 ? 6.434 4.498 0.778 1.00 95.50 71 GLU A O 1
ATOM 550 N N . THR A 1 72 ? 4.335 3.708 0.830 1.00 95.44 72 THR A N 1
ATOM 551 C CA . THR A 1 72 ? 3.832 4.606 -0.225 1.00 95.44 72 THR A CA 1
ATOM 552 C C . THR A 1 72 ? 3.969 6.072 0.200 1.00 95.44 72 THR A C 1
ATOM 554 O O . THR A 1 72 ? 4.547 6.865 -0.546 1.00 95.44 72 THR A O 1
ATOM 557 N N . ASP A 1 73 ? 3.513 6.407 1.412 1.00 94.75 73 ASP A N 1
ATOM 558 C CA . ASP A 1 73 ? 3.593 7.750 2.010 1.00 94.75 73 ASP A CA 1
ATOM 559 C C . ASP A 1 73 ? 5.047 8.223 2.138 1.00 94.75 73 ASP A C 1
ATOM 561 O O . ASP A 1 73 ? 5.389 9.347 1.776 1.00 94.75 73 ASP A O 1
ATOM 565 N N . ARG A 1 74 ? 5.950 7.331 2.558 1.00 93.75 74 ARG A N 1
ATOM 566 C CA . ARG A 1 74 ? 7.382 7.624 2.687 1.00 93.75 74 ARG A CA 1
ATOM 567 C C . ARG A 1 74 ? 8.059 7.897 1.339 1.00 93.75 74 ARG A C 1
ATOM 569 O O . ARG A 1 74 ? 8.958 8.738 1.256 1.00 93.75 74 ARG A O 1
ATOM 576 N N . ILE A 1 75 ? 7.697 7.157 0.288 1.00 93.06 75 ILE A N 1
ATOM 577 C CA . ILE A 1 75 ? 8.335 7.268 -1.035 1.00 93.06 75 ILE A CA 1
ATOM 578 C C . ILE A 1 75 ? 7.807 8.475 -1.813 1.00 93.06 75 ILE A C 1
ATOM 580 O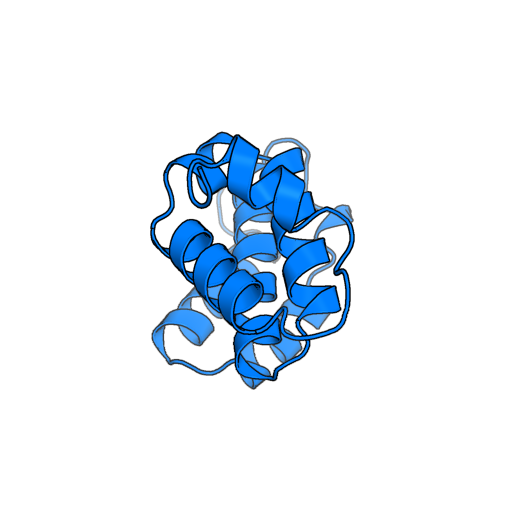 O . ILE A 1 75 ? 8.607 9.178 -2.447 1.00 93.06 75 ILE A O 1
ATOM 584 N N . ALA A 1 76 ? 6.488 8.656 -1.821 1.00 91.81 76 ALA A N 1
ATOM 585 C CA . ALA A 1 76 ? 5.770 9.631 -2.634 1.00 91.81 76 ALA A CA 1
ATOM 586 C C . ALA A 1 76 ? 4.493 10.079 -1.893 1.00 91.81 76 ALA A C 1
ATOM 588 O O . ALA A 1 76 ? 3.394 9.623 -2.231 1.00 91.81 76 ALA A O 1
ATOM 589 N N . PRO A 1 77 ? 4.616 10.957 -0.881 1.00 91.19 77 PRO A N 1
ATOM 590 C CA . PRO A 1 77 ? 3.475 11.418 -0.085 1.00 91.19 77 PRO A CA 1
ATOM 591 C C . PRO A 1 77 ? 2.398 12.090 -0.946 1.00 91.19 77 PRO A C 1
ATOM 593 O O . PRO A 1 77 ? 1.207 11.979 -0.663 1.00 91.19 77 PRO A O 1
ATOM 596 N N . GLU A 1 78 ? 2.789 12.718 -2.060 1.00 90.88 78 GLU A N 1
ATOM 597 C CA . GLU A 1 78 ? 1.867 13.304 -3.030 1.00 90.88 78 GLU A CA 1
ATOM 598 C C . GLU A 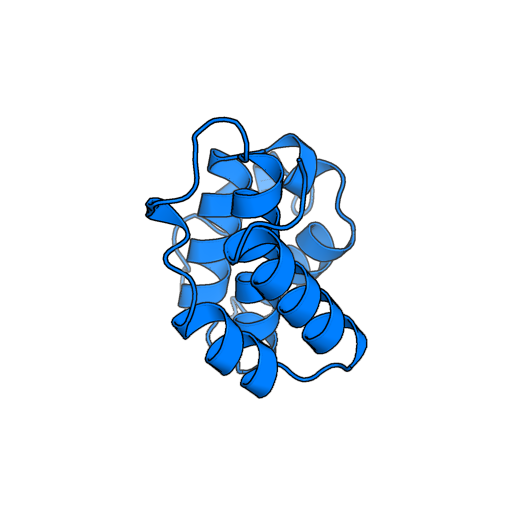1 78 ? 0.884 12.280 -3.627 1.00 90.88 78 GLU A C 1
ATOM 600 O O . GLU A 1 78 ? -0.259 12.630 -3.926 1.00 90.88 78 GLU A O 1
ATOM 605 N N . ILE A 1 79 ? 1.288 11.009 -3.763 1.00 87.38 79 ILE A N 1
ATOM 606 C CA . ILE A 1 79 ? 0.417 9.938 -4.264 1.00 87.38 79 ILE A CA 1
ATOM 607 C C . ILE A 1 79 ? -0.628 9.586 -3.214 1.00 87.38 79 ILE A C 1
ATOM 609 O O . ILE A 1 79 ? -1.802 9.473 -3.553 1.00 87.38 79 ILE A O 1
ATOM 613 N N . VAL A 1 80 ? -0.235 9.441 -1.948 1.00 88.56 80 VAL A N 1
ATOM 614 C CA . VAL A 1 80 ? -1.181 9.109 -0.873 1.00 88.56 80 VAL A CA 1
ATOM 615 C C . VAL A 1 80 ? -2.178 10.248 -0.670 1.00 88.56 80 VAL A C 1
ATOM 617 O O . VAL A 1 80 ? -3.372 9.986 -0.586 1.00 88.56 80 VAL A O 1
ATOM 620 N N . TYR A 1 81 ? -1.704 11.497 -0.697 1.00 87.12 81 TYR A N 1
ATOM 621 C CA . TYR A 1 81 ? -2.528 12.694 -0.517 1.00 87.12 81 TYR A CA 1
ATOM 622 C C . TYR A 1 81 ? -3.569 12.909 -1.629 1.00 87.12 81 TYR A C 1
ATOM 624 O O . TYR A 1 81 ? -4.672 13.391 -1.379 1.00 87.12 81 TYR A O 1
ATOM 632 N N . THR A 1 82 ? -3.227 12.588 -2.882 1.00 87.31 82 THR A N 1
ATOM 633 C CA . THR A 1 82 ? -4.110 12.842 -4.039 1.00 87.31 82 THR A CA 1
ATOM 634 C C . THR A 1 82 ? -4.935 11.626 -4.458 1.00 87.31 82 THR A C 1
ATOM 636 O O . THR A 1 82 ? -5.971 11.772 -5.113 1.00 87.31 82 THR A O 1
ATOM 639 N N . SER A 1 83 ? -4.507 10.416 -4.096 1.00 89.62 83 SER A N 1
ATOM 640 C CA . SER A 1 83 ? -5.148 9.183 -4.540 1.00 89.62 83 SER A CA 1
ATOM 641 C C . SER A 1 83 ? -6.413 8.888 -3.745 1.00 89.62 83 SER A C 1
ATOM 643 O O . SER A 1 83 ? -6.384 8.495 -2.577 1.00 89.62 83 SER A O 1
ATOM 645 N N . ARG A 1 84 ? -7.558 8.955 -4.431 1.00 90.88 84 ARG A N 1
ATOM 646 C CA . ARG A 1 84 ? -8.836 8.486 -3.879 1.00 90.88 84 ARG A CA 1
ATOM 647 C C . ARG A 1 84 ? -8.775 7.015 -3.455 1.00 90.88 84 ARG A C 1
ATOM 649 O O . ARG A 1 84 ? -9.418 6.654 -2.475 1.00 90.88 84 ARG A O 1
ATOM 656 N N . ALA A 1 85 ? -8.003 6.187 -4.164 1.00 90.56 85 ALA A N 1
ATOM 657 C CA . ALA A 1 85 ? -7.812 4.787 -3.800 1.00 90.56 85 ALA A CA 1
ATOM 658 C C . ALA A 1 85 ? -7.108 4.665 -2.441 1.00 90.56 85 ALA A C 1
ATOM 660 O O . ALA A 1 85 ? -7.619 3.978 -1.564 1.00 90.56 85 ALA A O 1
ATOM 661 N N . ALA A 1 86 ? -6.015 5.405 -2.223 1.00 93.56 86 ALA A N 1
ATOM 662 C CA . ALA A 1 86 ? -5.305 5.404 -0.943 1.00 93.56 86 ALA A CA 1
ATOM 663 C C . ALA A 1 86 ? -6.211 5.862 0.212 1.00 93.56 86 ALA A C 1
ATOM 665 O O . ALA A 1 86 ? -6.290 5.196 1.241 1.00 93.56 86 ALA A O 1
ATOM 666 N N . HIS A 1 87 ? -6.967 6.946 0.019 1.00 95.12 87 HIS A N 1
ATOM 667 C CA . HIS A 1 87 ? -7.907 7.432 1.033 1.00 95.12 87 HIS A CA 1
ATOM 668 C C . HIS A 1 87 ? -9.028 6.439 1.352 1.00 95.12 87 HIS A C 1
ATOM 670 O O . HIS A 1 87 ? -9.460 6.368 2.500 1.00 95.12 87 HIS A O 1
ATOM 676 N N . ASN A 1 88 ? -9.518 5.689 0.362 1.00 94.75 88 ASN A N 1
ATOM 677 C CA . ASN A 1 88 ? -10.516 4.648 0.597 1.00 94.75 88 ASN A CA 1
ATOM 678 C C . ASN A 1 88 ? -9.926 3.497 1.417 1.00 94.75 88 ASN A C 1
ATOM 680 O O . ASN A 1 88 ? -10.508 3.153 2.439 1.00 94.75 88 ASN A O 1
ATOM 684 N N . LEU A 1 89 ? -8.736 3.003 1.053 1.00 95.06 89 LEU A N 1
ATOM 685 C CA . LEU A 1 89 ? -8.047 1.952 1.811 1.00 95.06 89 LEU A CA 1
ATOM 686 C C . LEU A 1 89 ? -7.825 2.361 3.270 1.00 95.06 89 LEU A C 1
ATOM 688 O O . LEU A 1 89 ? -8.147 1.601 4.177 1.00 95.06 89 LEU A O 1
ATOM 692 N N . ILE A 1 90 ? -7.337 3.583 3.512 1.00 94.75 90 ILE A N 1
ATOM 693 C CA . ILE A 1 90 ? -7.140 4.102 4.874 1.00 94.75 90 ILE A CA 1
ATOM 694 C C . ILE A 1 90 ? -8.471 4.124 5.638 1.00 94.75 90 ILE A C 1
ATOM 696 O O . ILE A 1 90 ? -8.511 3.715 6.795 1.00 94.75 90 ILE A O 1
ATOM 700 N N . ARG A 1 91 ? -9.572 4.553 5.006 1.00 94.12 91 ARG A N 1
ATOM 701 C CA . ARG A 1 91 ? -10.909 4.552 5.627 1.00 94.12 91 ARG A CA 1
ATOM 702 C C . ARG A 1 91 ? -11.384 3.144 5.976 1.00 94.12 91 ARG A C 1
ATOM 704 O O . ARG A 1 91 ? -11.884 2.937 7.079 1.00 94.12 91 ARG A O 1
ATOM 711 N N . ASP A 1 92 ? -11.212 2.198 5.060 1.00 93.31 92 ASP A N 1
ATOM 712 C CA . ASP A 1 92 ? -11.644 0.811 5.236 1.00 93.31 92 ASP A CA 1
ATOM 713 C C . ASP A 1 92 ? -10.846 0.125 6.351 1.00 93.31 92 ASP A C 1
ATOM 715 O O . ASP A 1 92 ? -11.411 -0.581 7.189 1.00 93.31 92 ASP A O 1
ATOM 719 N N . LEU A 1 93 ? -9.536 0.378 6.408 1.00 93.44 93 LEU A N 1
ATOM 720 C CA . LEU A 1 93 ? -8.656 -0.103 7.473 1.00 93.44 93 LEU A CA 1
ATOM 721 C C . LEU A 1 93 ? -9.010 0.540 8.822 1.00 93.44 93 LEU A C 1
ATOM 723 O O . LEU A 1 93 ? -9.131 -0.167 9.817 1.00 93.44 93 LEU A O 1
ATOM 727 N N . MET A 1 94 ? -9.272 1.852 8.864 1.00 92.06 94 MET A N 1
ATOM 728 C CA . MET A 1 94 ? -9.729 2.545 10.080 1.00 92.06 94 MET A CA 1
ATOM 729 C C . MET A 1 94 ? -11.077 2.006 10.583 1.00 92.06 94 MET A C 1
ATOM 731 O O . MET A 1 94 ? -11.271 1.842 11.785 1.00 92.06 94 MET A O 1
ATOM 735 N N . ALA A 1 95 ? -12.013 1.685 9.686 1.00 90.62 95 ALA A N 1
ATOM 736 C CA . ALA A 1 95 ? -13.304 1.102 10.057 1.00 90.62 95 ALA A CA 1
ATOM 737 C C . ALA A 1 95 ? -13.172 -0.334 10.606 1.00 90.62 95 ALA A C 1
ATOM 739 O O . ALA A 1 95 ? -13.963 -0.752 11.464 1.00 90.62 95 ALA A O 1
ATOM 740 N N . ARG A 1 96 ? -12.173 -1.082 10.118 1.00 88.00 96 ARG A N 1
ATOM 741 C CA . ARG A 1 96 ? -11.820 -2.434 10.575 1.00 88.00 96 ARG A CA 1
ATOM 742 C C . ARG A 1 96 ? -10.903 -2.466 11.788 1.00 88.00 96 ARG A C 1
ATOM 744 O O . ARG A 1 96 ? -10.820 -3.520 12.421 1.00 88.00 96 ARG A O 1
ATOM 751 N N . GLU A 1 97 ? -10.319 -1.333 12.182 1.00 79.62 97 GLU A N 1
ATOM 752 C CA . GLU A 1 97 ? -9.513 -1.140 13.397 1.00 79.62 97 GLU A CA 1
ATOM 753 C C . GLU A 1 97 ? -10.380 -1.266 14.672 1.00 79.62 97 GLU A C 1
ATOM 755 O O . GLU A 1 97 ? -10.404 -0.420 15.559 1.00 79.62 97 GLU A O 1
ATOM 760 N N . ARG A 1 98 ? -11.175 -2.335 14.783 1.00 63.69 98 ARG A N 1
ATOM 761 C CA . ARG A 1 98 ? -12.166 -2.506 15.840 1.00 63.69 98 ARG A CA 1
ATOM 762 C C . ARG A 1 98 ? -11.538 -2.858 17.180 1.00 63.69 98 ARG A C 1
ATOM 764 O O . ARG A 1 98 ? -12.213 -2.661 18.185 1.00 63.69 98 ARG A O 1
ATOM 771 N N . ARG A 1 99 ? -10.309 -3.405 17.232 1.00 56.12 99 ARG A N 1
ATOM 772 C CA . ARG A 1 99 ? -9.675 -3.881 18.490 1.00 56.12 99 ARG A CA 1
ATOM 773 C C . ARG A 1 99 ? -8.145 -3.979 18.515 1.00 56.12 99 ARG A C 1
ATOM 775 O O . ARG A 1 99 ? -7.596 -4.208 19.588 1.00 56.12 99 ARG A O 1
ATOM 782 N N . ARG A 1 100 ? -7.452 -3.875 17.381 1.00 60.16 100 ARG A N 1
ATOM 783 C CA . ARG A 1 100 ? -5.986 -3.958 17.320 1.00 60.16 100 ARG A CA 1
ATOM 784 C C . ARG A 1 100 ? -5.468 -2.610 16.871 1.00 60.16 100 ARG A C 1
ATOM 786 O O . ARG A 1 100 ? -5.854 -2.161 15.802 1.00 60.16 100 ARG A O 1
ATOM 793 N N . GLU A 1 101 ? -4.635 -1.979 17.689 1.00 69.81 101 GLU A N 1
ATOM 794 C CA . GLU A 1 101 ? -3.871 -0.826 17.227 1.00 69.81 101 GLU A CA 1
ATOM 795 C C . GLU A 1 101 ? -2.960 -1.309 16.107 1.00 69.81 101 GLU A C 1
ATOM 797 O O . GLU A 1 101 ? -2.105 -2.169 16.336 1.00 69.81 101 GLU A O 1
ATOM 802 N N . VAL A 1 102 ? -3.181 -0.809 14.892 1.00 79.50 102 VAL A N 1
ATOM 803 C CA . VAL A 1 102 ? -2.249 -1.036 13.790 1.00 79.50 102 VAL A CA 1
ATOM 804 C C . VAL A 1 102 ? -1.289 0.151 13.793 1.00 79.50 102 VAL A C 1
ATOM 806 O O . VAL A 1 102 ? -1.709 1.272 13.484 1.00 79.50 102 VAL A O 1
ATOM 809 N N . PRO A 1 103 ? -0.018 -0.039 14.198 1.00 83.31 103 PRO A N 1
ATOM 810 C CA . PRO A 1 103 ? 0.899 1.076 14.382 1.00 83.31 103 PRO A CA 1
ATOM 811 C C . PRO A 1 103 ? 1.020 1.923 13.113 1.00 83.31 103 PRO A C 1
ATOM 813 O O . PRO A 1 103 ? 1.165 1.400 1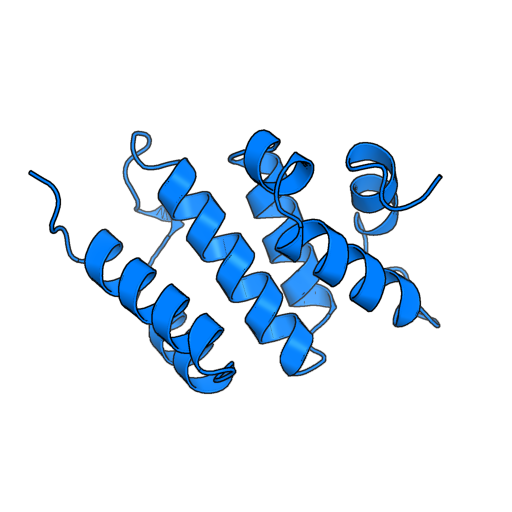2.011 1.00 83.31 103 PRO A O 1
ATOM 816 N N . GLY A 1 104 ? 0.951 3.244 13.275 1.00 86.69 104 GLY A N 1
ATOM 817 C CA . GLY A 1 104 ? 1.089 4.206 12.180 1.00 86.69 104 GLY A CA 1
ATOM 818 C C . GLY A 1 104 ? -0.177 4.466 11.356 1.00 86.69 104 GLY A C 1
ATOM 819 O O . GLY A 1 104 ? -0.218 5.486 10.674 1.00 86.69 104 GLY A O 1
ATOM 820 N N . LEU A 1 105 ? -1.234 3.644 11.449 1.00 90.56 105 LEU A N 1
ATOM 821 C CA . LEU A 1 105 ? -2.467 3.852 10.671 1.00 90.56 105 LEU A CA 1
ATOM 822 C C . LEU A 1 105 ? -3.174 5.165 11.040 1.00 90.56 105 LEU A C 1
ATOM 824 O O . LEU A 1 105 ? -3.516 5.953 10.161 1.00 90.56 105 LEU A O 1
ATOM 828 N N . ARG A 1 106 ? -3.354 5.435 12.338 1.00 90.12 106 ARG A N 1
ATOM 829 C CA . ARG A 1 106 ? -4.007 6.671 12.807 1.00 90.12 106 ARG A CA 1
ATOM 830 C C . ARG A 1 106 ? -3.217 7.920 12.437 1.00 90.12 106 ARG A C 1
ATOM 832 O O . ARG A 1 106 ? -3.793 8.899 11.980 1.00 90.12 106 ARG A O 1
ATOM 839 N N . GLU A 1 107 ? -1.896 7.876 12.602 1.00 90.31 107 GLU A N 1
ATOM 840 C CA . GLU A 1 107 ? -1.023 8.989 12.224 1.00 90.31 107 GLU A CA 1
ATOM 841 C C . GLU A 1 107 ? -1.088 9.245 10.713 1.00 90.31 107 GLU A C 1
ATOM 843 O O . GLU A 1 107 ? -1.240 10.388 10.285 1.00 90.31 107 GLU A O 1
ATOM 848 N N . LEU A 1 108 ? -1.063 8.180 9.905 1.00 91.00 108 LEU A N 1
ATOM 849 C CA . LEU A 1 108 ? -1.244 8.272 8.460 1.00 91.00 108 LEU A CA 1
ATOM 850 C C . LEU A 1 108 ? -2.609 8.878 8.098 1.00 91.00 108 LEU A C 1
ATOM 852 O O . LEU A 1 108 ? -2.678 9.762 7.244 1.00 91.00 108 LEU A O 1
ATOM 856 N N . ALA A 1 109 ? -3.689 8.454 8.758 1.00 91.00 109 ALA A N 1
ATOM 857 C CA . ALA A 1 109 ? -5.032 8.980 8.522 1.00 91.00 109 ALA A CA 1
ATOM 858 C C . ALA A 1 109 ? -5.139 10.483 8.832 1.00 91.00 109 ALA A C 1
ATOM 860 O O . ALA A 1 109 ? -5.787 11.210 8.081 1.00 91.00 109 ALA A O 1
ATOM 861 N N . ILE A 1 110 ? -4.462 10.957 9.883 1.00 90.38 110 ILE A N 1
ATOM 862 C CA . ILE A 1 110 ? -4.390 12.384 10.231 1.00 90.38 110 ILE A CA 1
ATOM 863 C C . ILE A 1 110 ? -3.584 13.157 9.180 1.00 90.38 110 ILE A C 1
ATOM 865 O O . ILE A 1 110 ? -4.059 14.167 8.663 1.00 90.38 110 ILE A O 1
ATOM 869 N N . ARG A 1 111 ? -2.387 12.678 8.804 1.00 87.69 111 ARG A N 1
ATOM 870 C CA . ARG A 1 111 ? -1.532 13.351 7.802 1.00 87.69 111 ARG A CA 1
ATOM 871 C C . ARG A 1 111 ? -2.207 13.479 6.436 1.00 87.69 111 ARG A C 1
ATOM 873 O O . ARG A 1 111 ? -1.993 14.461 5.732 1.00 87.69 111 ARG A O 1
ATOM 880 N N . THR A 1 112 ? -3.018 12.492 6.073 1.00 86.81 112 THR A N 1
ATOM 881 C CA . THR A 1 112 ? -3.741 12.439 4.792 1.00 86.81 112 THR A CA 1
ATOM 882 C C . THR A 1 112 ? -5.103 13.138 4.838 1.00 86.81 112 THR A C 1
ATOM 884 O O . THR A 1 112 ? -5.756 13.279 3.808 1.00 86.81 112 THR A O 1
ATOM 887 N N . GLY A 1 113 ? -5.546 13.604 6.013 1.00 87.00 113 GLY A N 1
ATOM 888 C CA . GLY A 1 113 ? -6.851 14.246 6.194 1.00 87.00 113 GLY A CA 1
ATOM 889 C C . GLY A 1 113 ? -8.041 13.289 6.057 1.00 87.00 113 GLY A C 1
ATOM 890 O O . GLY A 1 113 ? -9.166 13.730 5.822 1.00 87.00 113 GLY A O 1
ATOM 891 N N . VAL A 1 114 ? -7.810 11.976 6.173 1.00 86.56 114 VAL A N 1
ATOM 892 C CA . VAL A 1 114 ? -8.857 10.941 6.139 1.00 86.56 114 VAL A CA 1
ATOM 893 C C . VAL A 1 114 ? -9.560 10.818 7.493 1.00 86.56 114 VAL A C 1
ATOM 895 O O . VAL A 1 114 ? -10.757 10.527 7.526 1.00 86.56 114 VAL A O 1
ATOM 898 N N . ALA A 1 115 ? -8.837 11.067 8.586 1.00 76.12 115 ALA A N 1
ATOM 899 C CA . ALA A 1 115 ? -9.382 11.220 9.930 1.00 76.12 115 ALA A CA 1
ATOM 900 C C . ALA A 1 115 ? -9.046 12.627 10.450 1.00 76.12 115 ALA A C 1
ATOM 902 O O . ALA A 1 115 ? -7.902 13.066 10.327 1.00 76.12 115 ALA A O 1
ATOM 903 N N . ALA A 1 116 ? -10.049 13.320 10.992 1.00 56.97 116 ALA A N 1
ATOM 904 C CA . ALA A 1 116 ? -9.951 14.651 11.592 1.00 56.97 116 ALA A CA 1
ATOM 905 C C . ALA A 1 116 ? -10.349 14.588 13.068 1.00 56.97 116 ALA A C 1
ATOM 907 O O . ALA A 1 116 ? -11.290 13.817 13.374 1.00 56.97 116 ALA A O 1
#